Protein AF-A0A565BJ10-F1 (afdb_monomer_lite)

Organism: NCBI:txid586526

Sequence (180 aa):
MTQRKQCSVVITTVNRKMFAGDLYLNTLPATRFYQHDEPQEVESVRHQYENIQTSSLQEHELNEESSSLKTISQMLSFLDVAKPQEKEFICSARIVDIITRNGWYNISCAKCYYRIKPLDDKLICRFCDDSSFIGVVRFRLEVIVDDETDQGRFVIFDREARKLTNMLAGDLITFKGATS

Foldseek 3Di:
DDDDDDWDKDKPDWDWDDDPNDIDTHDDPPIDIDGDPDDPVVVVVVVVVVVVVVPDPPPPPPPPVQADADFPVRVVVVVPDPDDDDHDHHYDWDFDFWDPPVPFKFFAFPPPRHGFDDDDPFTADPVVRDRPTDTAIWTFIWTWIGDPPDIDTDTDTRVRVCVVPVDGRVVVVVVVPPDD

pLDDT: mean 77.55, std 17.8, range [34.53, 97.5]

Radius of gyration: 24.59 Å; chains: 1; bounding box: 43×60×70 Å

Structure (mmCIF, N/CA/C/O backbone):
data_AF-A0A565BJ10-F1
#
_entry.id   AF-A0A565BJ10-F1
#
loop_
_atom_site.group_PDB
_atom_site.id
_atom_site.type_symbol
_atom_site.label_atom_id
_atom_site.label_alt_id
_atom_site.label_comp_id
_atom_site.label_asym_id
_atom_site.label_entity_id
_atom_site.label_seq_id
_atom_site.pdbx_PDB_ins_code
_atom_site.Cartn_x
_atom_site.Cartn_y
_atom_site.Cartn_z
_atom_site.occupancy
_atom_site.B_iso_or_equiv
_atom_site.auth_seq_id
_atom_site.auth_comp_id
_atom_site.auth_asym_id
_atom_site.auth_atom_id
_atom_site.pdbx_PDB_model_num
ATOM 1 N N . MET A 1 1 ? -18.386 31.433 37.909 1.00 35.53 1 MET A N 1
ATOM 2 C CA . MET A 1 1 ? -17.030 31.468 37.321 1.00 35.53 1 MET A CA 1
ATOM 3 C C . MET A 1 1 ? -16.297 30.224 37.790 1.00 35.53 1 MET A C 1
ATOM 5 O O . MET A 1 1 ? -15.874 30.174 38.935 1.00 35.53 1 MET A O 1
ATOM 9 N N . THR A 1 2 ? -16.257 29.179 36.970 1.00 36.28 2 THR A N 1
ATOM 10 C CA . THR A 1 2 ? -15.664 27.886 37.340 1.00 36.28 2 THR A CA 1
ATOM 11 C C . THR A 1 2 ? -14.190 27.917 36.939 1.00 36.28 2 THR A C 1
ATOM 13 O O . THR A 1 2 ? -13.889 27.951 35.748 1.00 36.28 2 THR A O 1
ATOM 16 N N . GLN A 1 3 ? -13.268 27.990 37.905 1.00 37.94 3 GLN A N 1
ATOM 17 C CA . GLN A 1 3 ? -11.830 27.915 37.620 1.00 37.94 3 GLN A CA 1
ATOM 18 C C . GLN A 1 3 ? -11.501 26.539 37.023 1.00 37.94 3 GLN A C 1
ATOM 20 O O . GLN A 1 3 ? -11.831 25.509 37.612 1.00 37.94 3 GLN A O 1
ATOM 25 N N . ARG A 1 4 ? -10.851 26.518 35.852 1.00 45.78 4 ARG A N 1
ATOM 26 C CA . ARG A 1 4 ? -10.259 25.299 35.287 1.00 45.78 4 ARG A CA 1
ATOM 27 C C . ARG A 1 4 ? -9.115 24.869 36.205 1.00 45.78 4 ARG A C 1
ATOM 29 O O . ARG A 1 4 ? -8.092 25.542 36.268 1.00 45.78 4 ARG A O 1
ATOM 36 N N . LYS A 1 5 ? -9.292 23.766 36.935 1.00 52.72 5 LYS A N 1
ATOM 37 C CA . LYS A 1 5 ? -8.212 23.158 37.717 1.00 52.72 5 LYS A CA 1
ATOM 38 C C . LYS A 1 5 ? -7.264 22.467 36.737 1.00 52.72 5 LYS A C 1
ATOM 40 O O . LYS A 1 5 ? -7.639 21.475 36.119 1.00 52.72 5 LYS A O 1
ATOM 45 N N . GLN A 1 6 ? -6.075 23.027 36.550 1.00 56.72 6 GLN A N 1
ATOM 46 C CA . GLN A 1 6 ? -5.048 22.431 35.703 1.00 56.72 6 GLN A CA 1
ATOM 47 C C . GLN A 1 6 ? -4.456 21.220 36.431 1.00 56.72 6 GLN A C 1
ATOM 49 O O . GLN A 1 6 ? -4.133 21.303 37.614 1.00 56.72 6 GLN A O 1
ATOM 54 N N . CYS A 1 7 ? -4.397 20.078 35.747 1.00 61.72 7 CYS A N 1
ATOM 55 C CA . CYS A 1 7 ? -3.883 18.832 36.299 1.00 61.72 7 CYS A CA 1
ATOM 56 C C . CYS A 1 7 ? -2.643 18.416 35.509 1.00 61.72 7 CYS A C 1
ATOM 58 O O . CYS A 1 7 ? -2.721 18.207 34.299 1.00 61.72 7 CYS A O 1
ATOM 60 N N . SER A 1 8 ? -1.511 18.318 36.203 1.00 70.19 8 SER A N 1
ATOM 61 C CA . SER A 1 8 ? -0.248 17.836 35.650 1.00 70.19 8 SER A CA 1
ATOM 62 C C . SER A 1 8 ? -0.212 16.308 35.729 1.00 70.19 8 SER A C 1
ATOM 64 O O . SER A 1 8 ? -0.487 15.727 36.779 1.00 70.19 8 SER A O 1
ATOM 66 N N . VAL A 1 9 ? 0.121 15.647 34.618 1.00 79.62 9 VAL A N 1
ATOM 67 C CA . VAL A 1 9 ? 0.277 14.186 34.553 1.00 79.62 9 VAL A CA 1
ATOM 68 C C . VAL A 1 9 ? 1.685 13.872 34.074 1.00 79.62 9 VAL A C 1
ATOM 70 O O . VAL A 1 9 ? 2.087 14.298 32.992 1.00 79.62 9 VAL A O 1
ATOM 73 N N . VAL A 1 10 ? 2.431 13.105 34.866 1.00 80.56 10 VAL A N 1
ATOM 74 C CA . VAL A 1 10 ? 3.744 12.593 34.466 1.00 80.56 10 VAL A CA 1
ATOM 75 C C . VAL A 1 10 ? 3.543 11.229 33.822 1.00 80.56 10 VAL A C 1
ATOM 77 O O . VAL A 1 10 ? 2.970 10.320 34.424 1.00 80.56 10 VAL A O 1
ATOM 80 N N . ILE A 1 11 ? 4.018 11.081 32.588 1.00 87.88 11 ILE A N 1
ATOM 81 C CA . ILE A 1 11 ? 3.920 9.835 31.828 1.00 87.88 11 ILE A CA 1
ATOM 82 C C . ILE A 1 11 ? 5.331 9.300 31.619 1.00 87.88 11 ILE A C 1
ATOM 84 O O . ILE A 1 11 ? 6.173 9.974 31.025 1.00 87.88 11 ILE A O 1
ATOM 88 N N . THR A 1 12 ? 5.602 8.089 32.099 1.00 86.38 12 THR A N 1
ATOM 89 C CA . THR A 1 12 ? 6.909 7.445 31.927 1.00 86.38 12 THR A CA 1
ATOM 90 C C . THR A 1 12 ? 6.858 6.365 30.854 1.00 86.38 12 THR A C 1
ATOM 92 O O . THR A 1 12 ? 5.798 5.815 30.543 1.00 86.38 12 THR A O 1
ATOM 95 N N . THR A 1 13 ? 8.028 6.046 30.287 1.00 87.62 13 THR A N 1
ATOM 96 C CA . THR A 1 13 ? 8.200 4.885 29.395 1.00 87.62 13 THR A CA 1
ATOM 97 C C . THR A 1 13 ? 7.252 4.914 28.188 1.00 87.62 13 THR A C 1
ATOM 99 O O . THR A 1 13 ? 6.548 3.947 27.903 1.00 87.62 13 THR A O 1
ATOM 102 N N . VAL A 1 14 ? 7.223 6.043 27.472 1.00 91.75 14 VAL A N 1
ATOM 103 C CA . VAL A 1 14 ? 6.455 6.220 26.227 1.00 91.75 14 VAL A CA 1
ATOM 104 C C . VAL A 1 14 ? 7.305 5.931 24.995 1.00 91.75 14 VAL A C 1
ATOM 106 O O . VAL A 1 14 ? 8.506 6.203 24.967 1.00 91.75 14 VAL A O 1
ATOM 109 N N . ASN A 1 15 ? 6.675 5.408 23.946 1.00 88.88 15 ASN A N 1
ATOM 110 C CA . ASN A 1 15 ? 7.317 5.235 22.650 1.00 88.88 15 ASN A CA 1
ATOM 111 C C . ASN A 1 15 ? 7.023 6.435 21.742 1.00 88.88 15 ASN A C 1
ATOM 113 O O . ASN A 1 15 ? 5.868 6.659 21.372 1.00 88.88 15 ASN A O 1
ATOM 117 N N . ARG A 1 16 ? 8.061 7.173 21.336 1.00 87.94 16 ARG A N 1
ATOM 118 C CA . ARG A 1 16 ? 7.925 8.271 20.369 1.00 87.94 16 ARG A CA 1
ATOM 119 C C . ARG A 1 16 ? 7.794 7.726 18.945 1.00 87.94 16 ARG A C 1
ATOM 121 O O . ARG A 1 16 ? 8.610 6.913 18.511 1.00 87.94 16 ARG A O 1
ATOM 128 N N . LYS A 1 17 ? 6.797 8.190 18.197 1.00 82.31 17 LYS A N 1
ATOM 129 C CA . LYS A 1 17 ? 6.545 7.783 16.812 1.00 82.31 17 LYS A CA 1
ATOM 130 C C . LYS A 1 17 ? 6.210 9.002 15.966 1.00 82.31 17 LYS A C 1
ATOM 132 O O . LYS A 1 17 ? 5.322 9.759 16.321 1.00 82.31 17 LYS A O 1
ATOM 137 N N . MET A 1 18 ? 6.882 9.149 14.830 1.00 83.50 18 MET A N 1
ATOM 138 C CA . MET A 1 18 ? 6.477 10.121 13.814 1.00 83.50 18 MET A CA 1
ATOM 139 C C . MET A 1 18 ? 5.417 9.493 12.909 1.00 83.50 18 MET A C 1
ATOM 141 O O . MET A 1 18 ? 5.614 8.376 12.418 1.00 83.50 18 MET A O 1
ATOM 145 N N . PHE A 1 19 ? 4.312 10.193 12.682 1.00 59.78 19 PHE A N 1
ATOM 146 C CA . PHE A 1 19 ? 3.265 9.788 11.746 1.00 59.78 19 PHE A CA 1
ATOM 147 C C . PHE A 1 19 ? 2.728 11.029 11.031 1.00 59.78 19 PHE A C 1
ATOM 149 O O . PHE A 1 19 ? 2.452 12.022 11.685 1.00 59.78 19 PHE A O 1
ATOM 156 N N . ALA A 1 20 ? 2.657 10.997 9.698 1.00 73.12 20 ALA A N 1
ATOM 157 C CA . ALA A 1 20 ? 2.228 12.138 8.874 1.00 73.12 20 ALA A CA 1
ATOM 158 C C . ALA A 1 20 ? 2.968 13.473 9.154 1.00 73.12 20 ALA A C 1
ATOM 160 O O . ALA A 1 20 ? 2.436 14.549 8.927 1.00 73.12 20 ALA A O 1
ATOM 161 N N . GLY A 1 21 ? 4.215 13.413 9.643 1.00 75.12 21 GLY A N 1
ATOM 162 C CA . GLY A 1 21 ? 5.000 14.601 10.014 1.00 75.12 21 GLY A CA 1
ATOM 163 C C . GLY A 1 21 ? 4.820 15.059 11.464 1.00 75.12 21 GLY A C 1
ATOM 164 O O . GLY A 1 21 ? 5.659 15.809 11.957 1.00 75.12 21 GLY A O 1
ATOM 165 N N . ASP A 1 22 ? 3.835 14.514 12.174 1.00 72.56 22 ASP A N 1
ATOM 166 C CA . ASP A 1 22 ? 3.547 14.853 13.564 1.00 72.56 22 ASP A CA 1
ATOM 167 C C . ASP A 1 22 ? 4.160 13.845 14.547 1.00 72.56 22 ASP A C 1
ATOM 169 O O . ASP A 1 22 ? 4.338 12.654 14.250 1.00 72.56 22 ASP A O 1
ATOM 173 N N . LEU A 1 23 ? 4.498 14.334 15.743 1.00 74.62 23 LEU A N 1
ATOM 174 C CA . LEU A 1 23 ? 5.029 13.530 16.840 1.00 74.62 23 LEU A CA 1
ATOM 175 C C . LEU A 1 23 ? 3.886 12.945 17.676 1.00 74.62 23 LEU A C 1
ATOM 177 O O . LEU A 1 23 ? 3.138 13.669 18.322 1.00 74.62 23 LEU A O 1
ATOM 181 N N . TYR A 1 24 ? 3.835 11.619 17.748 1.00 81.88 24 TYR A N 1
ATOM 182 C CA . TYR A 1 24 ? 2.907 10.864 18.582 1.00 81.88 24 TYR A CA 1
ATOM 183 C C . TYR A 1 24 ? 3.648 10.114 19.687 1.00 81.88 24 TYR A C 1
ATOM 185 O O . TYR A 1 24 ? 4.752 9.594 19.490 1.00 81.88 24 TYR A O 1
ATOM 193 N N . LEU A 1 25 ? 3.006 9.998 20.848 1.00 88.56 25 LEU A N 1
ATOM 194 C CA . LEU A 1 25 ? 3.464 9.175 21.964 1.00 88.56 25 LEU A CA 1
ATOM 195 C C . LEU A 1 25 ? 2.530 7.970 22.101 1.00 88.56 25 LEU A C 1
ATOM 197 O O . LEU A 1 25 ? 1.328 8.135 22.271 1.00 88.56 25 LEU A O 1
ATOM 201 N N . ASN A 1 26 ? 3.078 6.758 22.027 1.00 83.69 26 ASN A N 1
ATOM 202 C CA . ASN A 1 26 ? 2.324 5.522 22.233 1.00 83.69 26 ASN A CA 1
ATOM 203 C C . ASN A 1 26 ? 2.657 4.906 23.590 1.00 83.69 26 ASN A C 1
ATOM 205 O O . ASN A 1 26 ? 3.803 4.972 24.051 1.00 83.69 26 ASN A O 1
ATOM 209 N N . THR A 1 27 ? 1.666 4.254 24.193 1.00 86.44 27 THR A N 1
ATOM 210 C CA . THR A 1 27 ? 1.856 3.473 25.412 1.00 86.44 27 THR A CA 1
ATOM 211 C C . THR A 1 27 ? 2.546 2.140 25.108 1.00 86.44 27 THR A C 1
ATOM 213 O O . THR A 1 27 ? 2.436 1.559 24.029 1.00 86.44 27 THR A O 1
ATOM 216 N N . LEU A 1 28 ? 3.297 1.664 26.088 1.00 85.38 28 LEU A N 1
ATOM 217 C CA . LEU A 1 28 ? 3.944 0.365 26.168 1.00 85.38 28 LEU A CA 1
ATOM 218 C C . LEU A 1 28 ? 3.396 -0.355 27.413 1.00 85.38 28 LEU A C 1
ATOM 220 O O . LEU A 1 28 ? 2.891 0.306 28.323 1.00 85.38 28 LEU A O 1
ATOM 224 N N . PRO A 1 29 ? 3.556 -1.684 27.548 1.00 91.00 29 PRO A N 1
ATOM 225 C CA . PRO A 1 29 ? 3.180 -2.389 28.783 1.00 91.00 29 PRO A CA 1
ATOM 226 C C . PRO A 1 29 ? 3.844 -1.819 30.055 1.00 91.00 29 PRO A C 1
ATOM 228 O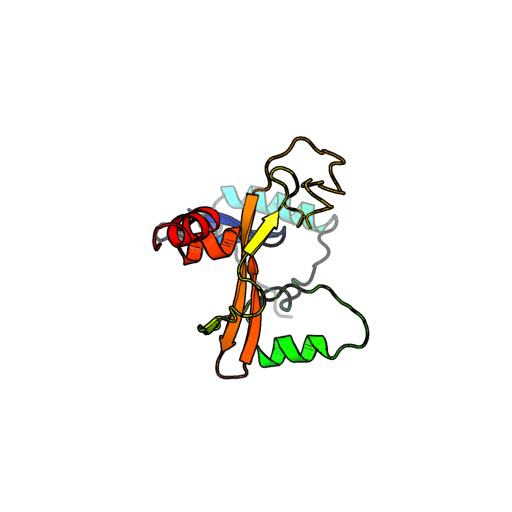 O . PRO A 1 29 ? 3.292 -1.891 31.156 1.00 91.00 29 PRO A O 1
ATOM 231 N N . ALA A 1 30 ? 5.028 -1.218 29.895 1.00 87.25 30 ALA A N 1
ATOM 232 C CA . ALA A 1 30 ? 5.779 -0.545 30.952 1.00 87.25 30 ALA A CA 1
ATOM 233 C C . ALA A 1 30 ? 5.409 0.939 31.143 1.00 87.25 30 ALA A C 1
ATOM 235 O O . ALA A 1 30 ? 5.985 1.590 32.013 1.00 87.25 30 ALA A O 1
ATOM 236 N N . THR A 1 31 ? 4.486 1.499 30.352 1.00 88.94 31 THR A N 1
ATOM 237 C CA . THR A 1 31 ? 4.016 2.876 30.545 1.00 88.94 31 THR A CA 1
ATOM 238 C C . THR A 1 31 ? 3.260 2.984 31.861 1.00 88.94 31 THR A C 1
ATOM 240 O O . THR A 1 31 ? 2.469 2.106 32.232 1.00 88.94 31 THR A O 1
ATOM 243 N N . ARG A 1 32 ? 3.524 4.068 32.587 1.00 83.62 32 ARG A N 1
ATOM 244 C CA . ARG A 1 32 ? 2.858 4.402 33.845 1.00 83.62 32 ARG A CA 1
ATOM 245 C C . ARG A 1 32 ? 2.443 5.869 33.813 1.00 83.62 32 ARG A C 1
ATOM 247 O O . ARG A 1 32 ? 3.176 6.713 33.302 1.00 83.62 32 ARG A O 1
ATOM 254 N N . PHE A 1 33 ? 1.257 6.133 34.349 1.00 87.88 33 PHE A N 1
ATOM 255 C CA . PHE A 1 33 ? 0.696 7.468 34.506 1.00 87.88 33 PHE A CA 1
ATOM 256 C C . PHE A 1 33 ? 0.721 7.807 35.988 1.00 87.88 33 PHE A C 1
ATOM 258 O O . PHE A 1 33 ? 0.173 7.061 36.801 1.00 87.88 33 PHE A O 1
ATOM 265 N N . TYR A 1 34 ? 1.358 8.918 36.327 1.00 79.12 34 TYR A N 1
ATOM 266 C CA . TYR A 1 34 ? 1.426 9.421 37.686 1.00 79.12 34 TYR A CA 1
ATOM 267 C C . TYR A 1 34 ? 0.701 10.757 37.736 1.00 79.12 34 TYR A C 1
ATOM 269 O O . TYR A 1 34 ? 1.113 11.733 37.107 1.00 79.12 34 TYR A O 1
ATOM 277 N N . GLN A 1 35 ? -0.398 10.778 38.479 1.00 73.75 35 GLN A N 1
ATOM 278 C CA . GLN A 1 35 ? -1.107 11.992 38.842 1.00 73.75 35 GLN A CA 1
ATOM 279 C C . GLN A 1 35 ? -0.762 12.266 40.307 1.00 73.75 35 GLN A C 1
ATOM 281 O O . GLN A 1 35 ? -1.300 11.623 41.205 1.00 73.75 35 GLN A O 1
ATOM 286 N N . HIS A 1 36 ? 0.206 13.149 40.531 1.00 62.09 36 HIS A N 1
ATOM 287 C CA . HIS A 1 36 ? 0.637 13.568 41.864 1.00 62.09 36 HIS A CA 1
ATOM 288 C C . HIS A 1 36 ? 0.268 15.036 42.096 1.00 62.09 36 HIS A C 1
ATOM 290 O O . HIS A 1 36 ? 0.164 15.803 41.138 1.00 62.09 36 HIS A O 1
ATOM 296 N N . ASP A 1 37 ? 0.124 15.422 43.366 1.00 57.78 37 ASP A N 1
ATOM 297 C CA . ASP A 1 37 ? 0.386 16.805 43.769 1.00 57.78 37 ASP A CA 1
ATOM 298 C C . ASP A 1 37 ? 1.870 17.087 43.465 1.00 57.78 37 ASP A C 1
ATOM 300 O O . ASP A 1 37 ? 2.731 16.255 43.751 1.00 57.78 37 ASP A O 1
ATOM 304 N N . GLU A 1 38 ? 2.130 18.184 42.758 1.00 56.69 38 GLU A N 1
ATOM 305 C CA . GLU A 1 38 ? 3.324 18.416 41.933 1.00 56.69 38 GLU A CA 1
ATOM 306 C C . GLU A 1 38 ? 4.665 18.027 42.597 1.00 56.69 38 GLU A C 1
ATOM 308 O O . GLU A 1 38 ? 5.026 18.576 43.638 1.00 56.69 38 GLU A O 1
ATOM 313 N N . PRO A 1 39 ? 5.452 17.113 41.989 1.00 57.94 39 PRO A N 1
ATOM 314 C CA . PRO A 1 39 ? 6.862 16.950 42.333 1.00 57.94 39 PRO A CA 1
ATOM 315 C C . PRO A 1 39 ? 7.631 18.244 42.026 1.00 57.94 39 PRO A C 1
ATOM 317 O O . PRO A 1 39 ? 7.373 18.883 41.003 1.00 57.94 39 PRO A O 1
ATOM 320 N N . GLN A 1 40 ? 8.608 18.604 42.864 1.00 58.12 40 GLN A N 1
ATOM 321 C CA . GLN A 1 40 ? 9.402 19.840 42.748 1.00 58.12 40 GLN A CA 1
ATOM 322 C C . GLN A 1 40 ? 10.091 19.988 41.371 1.00 58.12 40 GLN A C 1
ATOM 324 O O . GLN A 1 40 ? 10.371 21.094 40.910 1.00 58.12 40 GLN A O 1
ATOM 329 N N . GLU A 1 41 ? 10.331 18.876 40.673 1.00 59.69 41 GLU A N 1
ATOM 330 C CA . GLU A 1 41 ? 10.896 18.832 39.325 1.00 59.69 41 GLU A CA 1
ATOM 331 C C . GLU A 1 41 ? 9.940 19.388 38.250 1.00 59.69 41 GLU A C 1
ATOM 333 O O . GLU A 1 41 ? 10.395 19.951 37.251 1.00 59.69 41 GLU A O 1
ATOM 338 N N . VAL A 1 42 ? 8.622 19.283 38.463 1.00 61.50 42 VAL A N 1
ATOM 339 C CA . VAL A 1 42 ? 7.571 19.766 37.546 1.00 61.50 42 VAL A CA 1
ATOM 340 C C . VAL A 1 42 ? 7.342 21.276 37.691 1.00 61.50 42 VAL A C 1
ATOM 342 O O . VAL A 1 42 ? 6.964 21.926 36.718 1.00 61.50 42 VAL A O 1
ATOM 345 N N . GLU A 1 43 ? 7.673 21.863 38.846 1.00 63.56 43 GLU A N 1
ATOM 346 C CA . GLU A 1 43 ? 7.593 23.311 39.114 1.00 63.56 43 GLU A CA 1
ATOM 347 C C . GLU A 1 43 ? 8.440 24.123 38.115 1.00 63.56 43 GLU A C 1
ATOM 349 O O . GLU A 1 43 ? 8.008 25.131 37.552 1.00 63.56 43 GLU A O 1
ATOM 354 N N . SER A 1 44 ? 9.655 23.637 37.835 1.00 64.31 44 SER A N 1
ATOM 355 C CA . SER A 1 44 ? 10.586 24.281 36.900 1.00 64.31 44 SER A CA 1
ATOM 356 C C . SER A 1 44 ? 10.089 24.242 35.449 1.00 64.31 44 SER A C 1
ATOM 358 O O . SER A 1 44 ? 10.242 25.215 34.709 1.00 64.31 44 SER A O 1
ATOM 360 N N . VAL A 1 45 ? 9.433 23.144 35.058 1.00 65.31 45 VAL A N 1
ATOM 361 C CA . VAL A 1 45 ? 8.816 22.970 33.735 1.00 65.31 45 VAL A CA 1
ATOM 362 C C . VAL A 1 45 ? 7.561 23.831 33.616 1.00 65.31 45 VAL A C 1
ATOM 364 O O . VAL A 1 45 ? 7.319 24.420 32.566 1.00 65.31 45 VAL A O 1
ATOM 367 N N . ARG A 1 46 ? 6.790 23.972 34.698 1.00 64.19 46 ARG A N 1
ATOM 368 C CA . ARG A 1 46 ? 5.600 24.823 34.746 1.00 64.19 46 ARG A CA 1
ATOM 369 C C . ARG A 1 46 ? 5.943 26.297 34.576 1.00 64.19 46 ARG A C 1
ATOM 371 O O . ARG A 1 46 ? 5.350 26.947 33.723 1.00 64.19 46 ARG A O 1
ATOM 378 N N . HIS A 1 47 ? 6.952 26.798 35.289 1.00 64.06 47 HIS A N 1
ATOM 379 C CA . HIS A 1 47 ? 7.435 28.167 35.095 1.00 64.06 47 HIS A CA 1
ATOM 380 C C . HIS A 1 47 ? 7.954 28.410 33.671 1.00 64.06 47 HIS A C 1
ATOM 382 O O . HIS A 1 47 ? 7.770 29.494 33.122 1.00 64.06 47 HIS A O 1
ATOM 388 N N . GLN A 1 48 ? 8.572 27.411 33.033 1.00 63.84 48 GLN A N 1
ATOM 389 C CA . GLN A 1 48 ? 8.928 27.506 31.615 1.00 63.84 48 GLN A CA 1
ATOM 390 C C . GLN A 1 48 ? 7.682 27.543 30.717 1.00 63.84 48 GLN A C 1
ATOM 392 O O . GLN A 1 48 ? 7.629 28.360 29.803 1.00 63.84 48 GLN A O 1
ATOM 397 N N . TYR A 1 49 ? 6.663 26.728 30.994 1.00 59.50 49 TYR A N 1
ATOM 398 C CA . TYR A 1 49 ? 5.422 26.668 30.214 1.00 59.50 49 TYR A CA 1
ATOM 399 C C . TYR A 1 49 ? 4.566 27.940 30.342 1.00 59.50 49 TYR A C 1
ATOM 401 O O . TYR A 1 49 ? 4.049 28.437 29.343 1.00 59.50 49 TYR A O 1
ATOM 409 N N . GLU A 1 50 ? 4.463 28.513 31.544 1.00 61.56 50 GLU A N 1
ATOM 410 C CA . GLU A 1 50 ? 3.777 29.790 31.801 1.00 61.56 50 GLU A CA 1
ATOM 411 C C . GLU A 1 50 ? 4.473 30.958 31.082 1.00 61.56 50 GLU A C 1
ATOM 413 O O . GLU A 1 50 ? 3.805 31.830 30.527 1.00 61.56 50 GLU A O 1
ATOM 418 N N . ASN A 1 51 ? 5.808 30.931 30.986 1.00 57.69 51 ASN A N 1
ATOM 419 C CA . ASN A 1 51 ? 6.561 31.901 30.187 1.00 57.69 51 ASN A CA 1
ATOM 420 C C . ASN A 1 51 ? 6.373 31.680 28.672 1.00 57.69 51 ASN A C 1
ATOM 422 O O . ASN A 1 51 ? 6.228 32.654 27.933 1.00 57.69 51 ASN A O 1
ATOM 426 N N . ILE A 1 52 ? 6.299 30.426 28.201 1.00 55.53 52 ILE A N 1
ATOM 427 C CA . ILE A 1 52 ? 6.045 30.087 26.786 1.00 55.53 52 ILE A CA 1
ATOM 428 C C . ILE A 1 52 ? 4.648 30.547 26.334 1.00 55.53 52 ILE A C 1
ATOM 430 O O . ILE A 1 52 ? 4.503 31.012 25.204 1.00 55.53 52 ILE A O 1
ATOM 434 N N . GLN A 1 53 ? 3.625 30.503 27.199 1.00 51.25 53 GLN A N 1
ATOM 435 C CA . GLN A 1 53 ? 2.272 30.962 26.844 1.00 51.25 53 GLN A CA 1
ATOM 436 C C . GLN A 1 53 ? 2.186 32.454 26.478 1.00 51.25 53 GLN A C 1
ATOM 438 O O . GLN A 1 53 ? 1.268 32.843 25.757 1.00 51.25 53 GLN A O 1
ATOM 443 N N . THR A 1 54 ? 3.141 33.291 26.901 1.00 47.44 54 THR A N 1
ATOM 444 C CA . THR A 1 54 ? 3.166 34.711 26.493 1.00 47.44 54 THR A CA 1
ATOM 445 C C . THR A 1 54 ? 3.716 34.940 25.081 1.00 47.44 54 THR A C 1
ATOM 447 O O . THR A 1 54 ? 3.487 36.000 24.500 1.00 47.44 54 THR A O 1
ATOM 450 N N . SER A 1 55 ? 4.363 33.942 24.477 1.00 41.56 55 SER A N 1
ATOM 451 C CA . SER A 1 55 ? 4.921 34.014 23.125 1.00 41.56 55 SER A CA 1
ATOM 452 C C . SER A 1 55 ? 4.438 32.837 22.278 1.00 41.56 55 SER A C 1
ATOM 454 O O . SER A 1 55 ? 5.086 31.798 22.198 1.00 41.56 55 SER A O 1
ATOM 456 N N . SER A 1 56 ? 3.281 33.027 21.643 1.00 44.28 56 SER A N 1
ATOM 457 C CA . SER A 1 56 ? 2.769 32.224 20.526 1.00 44.28 56 SER A CA 1
ATOM 458 C C . SER A 1 56 ? 2.800 30.702 20.713 1.00 44.28 56 SER A C 1
ATOM 460 O O . SER A 1 56 ? 3.490 29.979 19.995 1.00 44.28 56 SER A O 1
ATOM 462 N N . LEU A 1 57 ? 1.935 30.193 21.578 1.00 40.94 57 LEU A N 1
ATOM 463 C CA . LEU A 1 57 ? 1.178 29.011 21.193 1.00 40.94 57 LEU A CA 1
ATOM 464 C C . LEU A 1 57 ? -0.179 29.543 20.759 1.00 40.94 57 LEU A C 1
ATOM 466 O O . LEU A 1 57 ? -1.056 29.780 21.584 1.00 40.94 57 LEU A O 1
ATOM 470 N N . GLN A 1 58 ? -0.331 29.803 19.456 1.00 43.53 58 GLN A N 1
ATOM 471 C CA . GLN A 1 58 ? -1.667 29.694 18.888 1.00 43.53 58 GLN A CA 1
ATOM 472 C C . GLN A 1 58 ? -2.152 28.321 19.341 1.00 43.53 58 GLN A C 1
ATOM 474 O O . GLN A 1 58 ? -1.460 27.326 19.107 1.00 43.53 58 GLN A O 1
ATOM 479 N N . GLU A 1 59 ? -3.276 28.275 20.053 1.00 40.78 59 GLU A N 1
ATOM 480 C CA . GLU A 1 59 ? -4.106 27.085 20.062 1.00 40.78 59 GLU A CA 1
ATOM 481 C C . GLU A 1 59 ? -4.367 26.792 18.581 1.00 40.78 59 GLU A C 1
ATOM 483 O O . GLU A 1 59 ? -5.304 27.296 17.973 1.00 40.78 59 GLU A O 1
ATOM 488 N N . HIS A 1 60 ? -3.473 26.030 17.951 1.00 39.28 60 HIS A N 1
ATOM 489 C CA . HIS A 1 60 ? -3.915 25.128 16.926 1.00 39.28 60 HIS A CA 1
ATOM 490 C C . HIS A 1 60 ? -4.883 24.252 17.697 1.00 39.28 60 HIS A C 1
ATOM 492 O O . HIS A 1 60 ? -4.464 23.375 18.456 1.00 39.28 60 HIS A O 1
ATOM 498 N N . GLU A 1 61 ? -6.175 24.567 17.570 1.00 37.91 61 GLU A N 1
ATOM 499 C CA . GLU A 1 61 ? -7.195 23.540 17.596 1.00 37.91 61 GLU A CA 1
ATOM 500 C C . GLU A 1 61 ? -6.554 22.376 16.853 1.00 37.91 61 GLU A C 1
ATOM 502 O O . GLU A 1 61 ? -6.252 22.466 15.657 1.00 37.91 61 GLU A O 1
ATOM 507 N N . LEU A 1 62 ? -6.182 21.339 17.607 1.00 39.59 62 LEU A N 1
ATOM 508 C CA . LEU A 1 62 ? -5.930 20.047 17.017 1.00 39.59 62 LEU A CA 1
ATOM 509 C C . LEU A 1 62 ? -7.194 19.830 16.209 1.00 39.59 62 LEU A C 1
ATOM 511 O O . LEU A 1 62 ? -8.262 19.684 16.797 1.00 39.59 62 LEU A O 1
ATOM 515 N N . ASN A 1 63 ? -7.097 19.960 14.887 1.00 40.19 63 ASN A N 1
ATOM 516 C CA . ASN A 1 63 ? -8.189 19.613 14.007 1.00 40.19 63 ASN A CA 1
ATOM 517 C C . ASN A 1 63 ? -8.467 18.152 14.355 1.00 40.19 63 ASN A C 1
ATOM 519 O O . ASN A 1 63 ? -7.759 17.261 13.890 1.00 40.19 63 ASN A O 1
ATOM 523 N N . GLU A 1 64 ? -9.460 17.893 15.209 1.00 44.16 64 GLU A N 1
ATOM 524 C CA . GLU A 1 64 ? -9.876 16.542 15.601 1.00 44.16 64 GLU A CA 1
ATOM 525 C C . GLU A 1 64 ? -10.276 15.726 14.354 1.00 44.16 64 GLU A C 1
ATOM 527 O O . GLU A 1 64 ? -10.367 14.497 14.362 1.00 44.16 64 GLU A O 1
ATOM 532 N N . GLU A 1 65 ? -10.442 16.405 13.219 1.00 51.94 65 GLU A N 1
ATOM 533 C CA . GLU A 1 65 ? -10.643 15.814 11.911 1.00 51.94 65 GLU A CA 1
ATOM 534 C C . GLU A 1 65 ? -9.425 15.099 11.307 1.00 51.94 65 GLU A C 1
ATOM 536 O O . GLU A 1 65 ? -9.646 14.223 10.471 1.00 51.94 65 GLU A O 1
ATOM 541 N N . SER A 1 66 ? -8.175 15.410 11.683 1.00 50.78 66 SER A N 1
ATOM 542 C CA . SER A 1 66 ? -6.988 14.847 11.004 1.00 50.78 66 SER A CA 1
ATOM 543 C C . SER A 1 66 ? -6.640 13.413 11.421 1.00 50.78 66 SER A C 1
ATOM 545 O O . SER A 1 66 ? -5.890 12.740 10.718 1.00 50.78 66 SER A O 1
ATOM 547 N N . SER A 1 67 ? -7.210 12.907 12.522 1.00 57.94 67 SER A N 1
ATOM 548 C CA . SER A 1 67 ? -6.918 11.556 13.035 1.00 57.94 67 SER A CA 1
ATOM 549 C C . SER A 1 67 ? -8.148 10.709 13.368 1.00 57.94 67 SER A C 1
ATOM 551 O O . SER A 1 67 ? -8.005 9.562 13.798 1.00 57.94 67 SER A O 1
ATOM 553 N N . SER A 1 68 ? -9.362 11.229 13.158 1.00 76.69 68 SER A N 1
ATOM 554 C CA . SER A 1 68 ? -10.572 10.437 13.397 1.00 76.69 68 SER A CA 1
ATOM 555 C C . SER A 1 68 ? -10.687 9.306 12.374 1.00 76.69 68 SER A C 1
ATOM 557 O O . SER A 1 68 ? -10.562 9.525 11.167 1.00 76.69 68 SER A O 1
ATOM 559 N N . LEU A 1 69 ? -10.938 8.091 12.873 1.00 86.81 69 LEU A N 1
ATOM 560 C CA . LEU A 1 69 ? -11.214 6.921 12.046 1.00 86.81 69 LEU A CA 1
ATOM 561 C C . LEU A 1 69 ? -12.386 7.247 11.110 1.00 86.81 69 LEU A C 1
ATOM 563 O O . LEU A 1 69 ? -13.470 7.608 11.574 1.00 86.81 69 LEU A O 1
ATOM 567 N N . LYS A 1 70 ? -12.160 7.152 9.802 1.00 92.50 70 LYS A N 1
ATOM 568 C CA . LYS A 1 70 ? -13.184 7.342 8.778 1.00 92.50 70 LYS A CA 1
ATOM 569 C C . LYS A 1 70 ? -13.614 6.000 8.212 1.00 92.50 70 LYS A C 1
ATOM 571 O O . LYS A 1 70 ? -12.808 5.080 8.084 1.00 92.50 70 LYS A O 1
ATOM 576 N N . THR A 1 71 ? -14.888 5.936 7.856 1.00 95.12 71 THR A N 1
ATOM 577 C CA . THR A 1 71 ? -15.456 4.825 7.089 1.00 95.12 71 THR A CA 1
ATOM 578 C C . THR A 1 71 ? -15.171 5.002 5.597 1.00 95.12 71 THR A C 1
ATOM 580 O O . THR A 1 71 ? -14.904 6.120 5.141 1.00 95.12 71 THR A O 1
ATOM 583 N N . ILE A 1 72 ? -15.246 3.926 4.815 1.00 94.75 72 ILE A N 1
ATOM 584 C CA . ILE A 1 72 ? -15.078 3.962 3.360 1.00 94.75 72 ILE A CA 1
ATOM 585 C C . ILE A 1 72 ? -16.129 4.884 2.744 1.00 94.75 72 ILE A C 1
ATOM 587 O O . ILE A 1 72 ? -15.765 5.748 1.951 1.00 94.75 72 ILE A O 1
ATOM 591 N N . SER A 1 73 ? -17.395 4.785 3.159 1.00 93.56 73 SER A N 1
ATOM 592 C CA . SER A 1 73 ? -18.460 5.662 2.656 1.00 93.56 73 SER A CA 1
ATOM 593 C C . SER A 1 73 ? -18.142 7.152 2.880 1.00 93.56 73 SER A C 1
ATOM 595 O O . SER A 1 73 ? -18.236 7.970 1.960 1.00 93.56 73 SER A O 1
ATOM 597 N N . GLN A 1 74 ? -17.654 7.517 4.075 1.00 91.69 74 GLN A N 1
ATOM 598 C CA . GLN A 1 74 ? -17.208 8.886 4.359 1.00 91.69 74 GLN A CA 1
ATOM 599 C C . GLN A 1 74 ? -16.036 9.297 3.468 1.00 91.69 74 GLN A C 1
ATOM 601 O O . GLN A 1 74 ? -16.057 10.396 2.923 1.00 91.69 74 GLN A O 1
ATOM 606 N N . MET A 1 75 ? -15.031 8.432 3.294 1.00 91.00 75 MET A N 1
ATOM 607 C CA . MET A 1 75 ? -13.889 8.698 2.413 1.00 91.00 75 MET A CA 1
ATOM 608 C C . MET A 1 75 ? -14.324 8.931 0.962 1.00 91.00 75 MET A C 1
ATOM 610 O O . MET A 1 75 ? -13.855 9.877 0.334 1.00 91.00 75 MET A O 1
ATOM 614 N N . LEU A 1 76 ? -15.242 8.111 0.444 1.00 89.00 76 LEU A N 1
ATOM 615 C CA . LEU A 1 76 ? -15.760 8.231 -0.918 1.00 89.00 76 LEU A CA 1
ATOM 616 C C . LEU A 1 76 ? -16.533 9.537 -1.125 1.00 89.00 76 LEU A C 1
ATOM 618 O O . LEU A 1 76 ? -16.364 10.169 -2.163 1.00 89.00 76 LEU A O 1
ATOM 622 N N . SER A 1 77 ? -17.268 10.019 -0.119 1.00 87.19 77 SER A N 1
ATOM 623 C CA . SER A 1 77 ? -17.948 11.321 -0.202 1.00 87.19 77 SER A CA 1
ATOM 624 C C . SER A 1 77 ? -16.989 12.513 -0.382 1.00 87.19 77 SER A C 1
ATOM 626 O O . SER A 1 77 ? -17.371 13.533 -0.952 1.00 87.19 77 SER A O 1
ATOM 628 N N . PHE A 1 78 ? -15.717 12.387 0.031 1.00 83.50 78 PHE A N 1
ATOM 629 C CA . PHE A 1 78 ? -14.691 13.405 -0.240 1.00 83.50 78 PHE A CA 1
ATOM 630 C C . PHE A 1 78 ? -14.185 13.384 -1.689 1.00 83.50 78 PHE A C 1
ATOM 632 O O . PHE A 1 78 ? -13.511 14.326 -2.104 1.00 83.50 78 PHE A O 1
ATOM 639 N N . LEU A 1 79 ? -14.472 12.336 -2.465 1.00 79.06 79 LEU A N 1
ATOM 640 C CA . LEU A 1 79 ? -14.088 12.269 -3.877 1.00 79.06 79 LEU A CA 1
ATOM 641 C C . LEU A 1 79 ? -15.070 13.024 -4.784 1.00 79.06 79 LEU A C 1
ATOM 643 O O . LEU A 1 79 ? -14.689 13.413 -5.885 1.00 79.06 79 LEU A O 1
ATOM 647 N N . ASP A 1 80 ? -16.283 13.307 -4.303 1.00 73.38 80 ASP A N 1
ATOM 648 C CA . ASP A 1 80 ? -17.324 14.044 -5.035 1.00 73.38 80 ASP A CA 1
ATOM 649 C C . ASP A 1 80 ? -17.104 15.573 -5.044 1.00 73.38 80 ASP A C 1
ATOM 651 O O . ASP A 1 80 ? -17.957 16.351 -5.481 1.00 73.38 80 ASP A O 1
ATOM 655 N N . VAL A 1 81 ? -15.946 16.042 -4.571 1.00 73.19 81 VAL A N 1
ATOM 656 C CA . VAL A 1 81 ? -15.620 17.468 -4.481 1.00 73.19 81 VAL A CA 1
ATOM 657 C C . VAL A 1 81 ? -15.049 17.967 -5.815 1.00 73.19 81 VAL A C 1
ATOM 659 O O . VAL A 1 81 ? -14.103 17.410 -6.363 1.00 73.19 81 VAL A O 1
ATOM 662 N N . ALA A 1 82 ? -15.572 19.086 -6.328 1.00 60.00 82 ALA A N 1
ATOM 663 C CA . ALA A 1 82 ? -15.228 19.634 -7.650 1.00 60.00 82 ALA A CA 1
ATOM 664 C C . ALA A 1 82 ? -13.756 20.066 -7.838 1.00 60.00 82 ALA A C 1
ATOM 666 O O . ALA A 1 82 ? -13.339 20.372 -8.957 1.00 60.00 82 ALA A O 1
ATOM 667 N N . LYS A 1 83 ? -12.966 20.142 -6.760 1.00 78.75 83 LYS A N 1
ATOM 668 C CA . LYS A 1 83 ? -11.545 20.503 -6.808 1.00 78.75 83 LYS A CA 1
ATOM 669 C C . LYS A 1 83 ? -10.703 19.314 -6.349 1.00 78.75 83 LYS A C 1
ATOM 671 O O . LYS A 1 83 ? -10.951 18.831 -5.247 1.00 78.75 83 LYS A O 1
ATOM 676 N N . PRO A 1 84 ? -9.682 18.899 -7.124 1.00 76.50 84 PRO A N 1
ATOM 677 C CA . PRO A 1 84 ? -8.718 17.908 -6.668 1.00 76.50 84 PRO A CA 1
ATOM 678 C C . PRO A 1 84 ? -8.070 18.371 -5.362 1.00 76.50 84 PRO A C 1
ATOM 680 O O . PRO A 1 84 ? -7.478 19.450 -5.306 1.00 76.50 84 PRO A O 1
ATOM 683 N N . GLN A 1 85 ? -8.209 17.564 -4.318 1.00 79.56 85 GLN A N 1
ATOM 684 C CA . GLN A 1 85 ? -7.571 17.767 -3.025 1.00 79.56 85 GLN A CA 1
ATOM 685 C C . GLN A 1 85 ? -6.799 16.505 -2.661 1.00 79.56 85 GLN A C 1
ATOM 687 O O . GLN A 1 85 ? -7.231 15.392 -2.960 1.00 79.56 85 GLN A O 1
ATOM 692 N N . GLU A 1 86 ? -5.652 16.689 -2.020 1.00 82.06 86 GLU A N 1
ATOM 693 C CA . GLU A 1 86 ? -4.912 15.605 -1.388 1.00 82.06 86 GLU A CA 1
ATOM 694 C C . GLU A 1 86 ? -5.264 15.608 0.098 1.00 82.06 86 GLU A C 1
ATOM 696 O O . GLU A 1 86 ? -5.182 16.644 0.761 1.00 82.06 86 GLU A O 1
ATOM 701 N N . LYS A 1 87 ? -5.726 14.464 0.606 1.00 83.75 87 LYS A N 1
ATOM 702 C CA . LYS A 1 87 ? -6.113 14.303 2.006 1.00 83.75 87 LYS A CA 1
ATOM 703 C C . LYS A 1 87 ? -5.725 12.912 2.486 1.00 83.75 87 LYS A C 1
ATOM 705 O O . LYS A 1 87 ? -5.934 11.926 1.781 1.00 83.75 87 LYS A O 1
ATOM 710 N N . GLU A 1 88 ? -5.168 12.852 3.688 1.00 87.31 88 GLU A N 1
ATOM 711 C CA . GLU A 1 88 ? -4.848 11.603 4.369 1.00 87.31 88 GLU A CA 1
ATOM 712 C C . GLU A 1 88 ? -6.000 11.201 5.295 1.00 87.31 88 GLU A C 1
ATOM 714 O O . GLU A 1 88 ? -6.618 12.042 5.949 1.00 87.31 88 GLU A O 1
ATOM 719 N N . PHE A 1 89 ? -6.295 9.902 5.340 1.00 89.00 89 PHE A N 1
ATOM 720 C CA . PHE A 1 89 ? -7.350 9.328 6.169 1.00 89.00 89 PHE A CA 1
ATOM 721 C C . PHE A 1 89 ? -6.831 8.096 6.904 1.00 89.00 89 PHE A C 1
ATOM 723 O O . PHE A 1 89 ? -5.999 7.350 6.384 1.00 89.00 89 PHE A O 1
ATOM 730 N N . ILE A 1 90 ? -7.381 7.846 8.090 1.00 90.69 90 ILE A N 1
ATOM 731 C CA . ILE A 1 90 ? -7.193 6.595 8.825 1.00 90.69 90 ILE A CA 1
ATOM 732 C C . ILE A 1 90 ? -8.509 5.825 8.745 1.00 90.69 90 ILE A C 1
ATOM 734 O O . ILE A 1 90 ? -9.548 6.352 9.129 1.00 90.69 90 ILE A O 1
ATOM 738 N N . CYS A 1 91 ? -8.476 4.584 8.268 1.00 92.69 91 CYS A N 1
ATOM 739 C CA . CYS A 1 91 ? -9.634 3.690 8.249 1.00 92.69 91 CYS A CA 1
ATOM 740 C C . CYS A 1 91 ? -9.235 2.281 8.700 1.00 92.69 91 CYS A C 1
ATOM 742 O O . CYS A 1 91 ? -8.055 1.920 8.700 1.00 92.69 91 CYS A O 1
ATOM 744 N N . SER A 1 92 ? -10.233 1.488 9.082 1.00 93.75 92 SER A N 1
ATOM 745 C CA . SER A 1 92 ? -10.093 0.057 9.343 1.00 93.75 92 SER A CA 1
ATOM 746 C C . SER A 1 92 ? -11.024 -0.679 8.395 1.00 93.75 92 SER A C 1
ATOM 748 O O . SER A 1 92 ? -12.232 -0.510 8.483 1.00 93.75 92 SER A O 1
ATOM 750 N N . ALA A 1 93 ? -10.466 -1.482 7.494 1.00 95.56 93 ALA A N 1
ATOM 751 C CA . ALA A 1 93 ? -11.224 -2.215 6.489 1.00 95.56 93 ALA A CA 1
ATOM 752 C C . ALA A 1 93 ? -10.579 -3.578 6.219 1.00 95.56 93 ALA A C 1
ATOM 754 O O . ALA A 1 93 ? -9.373 -3.768 6.412 1.00 95.56 93 ALA A O 1
ATOM 755 N N . ARG A 1 94 ? -11.378 -4.533 5.743 1.00 97.19 94 ARG A N 1
ATOM 756 C CA . ARG A 1 94 ? -10.922 -5.868 5.351 1.00 97.19 94 ARG A CA 1
ATOM 757 C C . ARG A 1 94 ? -10.674 -5.907 3.850 1.00 97.19 94 ARG A C 1
ATOM 759 O O . ARG A 1 94 ? -11.532 -5.507 3.075 1.00 97.19 94 ARG A O 1
ATOM 766 N N . ILE A 1 95 ? -9.530 -6.446 3.428 1.00 96.25 95 ILE A N 1
ATOM 767 C CA . ILE A 1 95 ? -9.298 -6.766 2.013 1.00 96.25 95 ILE A CA 1
ATOM 768 C C . ILE A 1 95 ? -10.201 -7.944 1.639 1.00 96.25 95 ILE A C 1
ATOM 770 O O . ILE A 1 95 ? -10.120 -9.006 2.260 1.00 96.25 95 ILE A O 1
ATOM 774 N N . VAL A 1 96 ? -11.062 -7.754 0.641 1.00 97.50 96 VAL A N 1
ATOM 775 C CA . VAL A 1 96 ? -12.030 -8.767 0.189 1.00 97.50 96 VAL A CA 1
ATOM 776 C C . VAL A 1 96 ? -11.697 -9.342 -1.181 1.00 97.50 96 VAL A C 1
ATOM 778 O O . VAL A 1 96 ? -12.098 -10.465 -1.467 1.00 97.50 96 VAL A O 1
ATOM 781 N N . ASP A 1 97 ? -10.942 -8.607 -2.002 1.00 95.94 97 ASP A N 1
ATOM 782 C CA . ASP A 1 97 ? -10.487 -9.069 -3.315 1.00 95.94 97 ASP A CA 1
ATOM 783 C C . ASP A 1 97 ? -9.185 -8.367 -3.748 1.00 95.94 97 ASP A C 1
ATOM 785 O O . ASP A 1 97 ? -8.842 -7.288 -3.251 1.00 95.94 97 ASP A O 1
ATOM 789 N N . ILE A 1 98 ? -8.460 -8.970 -4.694 1.00 93.62 98 ILE A N 1
ATOM 790 C CA . ILE A 1 98 ? -7.239 -8.432 -5.305 1.00 93.62 98 ILE A CA 1
ATOM 791 C C . ILE A 1 98 ? -7.422 -8.360 -6.825 1.00 93.62 98 ILE A C 1
ATOM 793 O O . ILE A 1 98 ? -7.549 -9.372 -7.515 1.00 93.62 98 ILE A O 1
ATOM 797 N N . ILE A 1 99 ? -7.336 -7.154 -7.385 1.00 93.31 99 ILE A N 1
ATOM 798 C CA . ILE A 1 99 ? -7.473 -6.921 -8.823 1.00 93.31 99 ILE A CA 1
ATOM 799 C C . ILE A 1 99 ? -6.129 -7.162 -9.521 1.00 93.31 99 ILE A C 1
ATOM 801 O O . ILE A 1 99 ? -5.231 -6.321 -9.512 1.00 93.31 99 ILE A O 1
ATOM 805 N N . THR A 1 100 ? -6.005 -8.294 -10.211 1.00 84.94 100 THR A N 1
ATOM 806 C CA . THR A 1 100 ? -4.762 -8.688 -10.906 1.00 84.94 100 THR A CA 1
ATOM 807 C C . THR A 1 100 ? -4.687 -8.239 -12.371 1.00 84.94 100 THR A C 1
ATOM 809 O O . THR A 1 100 ? -3.592 -8.110 -12.921 1.00 84.94 100 THR A O 1
ATOM 812 N N . ARG A 1 101 ? -5.832 -7.937 -13.003 1.00 88.00 101 ARG A N 1
ATOM 813 C CA . ARG A 1 101 ? -5.934 -7.568 -14.434 1.00 88.00 101 ARG A CA 1
ATOM 814 C C . ARG A 1 101 ? -5.185 -6.289 -14.829 1.00 88.00 101 ARG A C 1
ATOM 816 O O . ARG A 1 101 ? -4.799 -6.147 -15.980 1.00 88.00 101 ARG A O 1
ATOM 823 N N . ASN A 1 102 ? -4.956 -5.376 -13.884 1.00 82.25 102 ASN A N 1
ATOM 824 C CA . ASN A 1 102 ? -4.308 -4.081 -14.135 1.00 82.25 102 ASN A CA 1
ATOM 825 C C . ASN A 1 102 ? -2.777 -4.119 -13.969 1.00 82.25 102 ASN A C 1
ATOM 827 O O . ASN A 1 102 ? -2.126 -3.072 -13.989 1.00 82.25 102 ASN A O 1
ATOM 831 N N . GLY A 1 103 ? -2.206 -5.314 -13.790 1.00 86.31 103 GLY A N 1
ATOM 832 C CA . GLY A 1 103 ? -0.819 -5.495 -13.381 1.00 86.31 103 GLY A CA 1
ATOM 833 C C . GLY A 1 103 ? -0.652 -5.292 -11.874 1.00 86.31 103 GLY A C 1
ATOM 834 O O . GLY A 1 103 ? -1.193 -4.361 -11.283 1.00 86.31 103 GLY A O 1
ATOM 835 N N . TRP A 1 104 ? 0.111 -6.187 -11.250 1.00 91.44 104 TRP A N 1
ATOM 836 C CA . TRP A 1 104 ? 0.326 -6.232 -9.798 1.00 91.44 104 TRP A CA 1
ATOM 837 C C . TRP A 1 104 ? 1.695 -5.669 -9.376 1.00 91.44 104 TRP A C 1
ATOM 839 O O . TRP A 1 104 ? 2.018 -5.607 -8.187 1.00 91.44 104 TRP A O 1
ATOM 849 N N . TYR A 1 105 ? 2.508 -5.245 -10.346 1.00 93.00 105 TYR A N 1
ATOM 850 C CA . TYR A 1 105 ? 3.825 -4.660 -10.127 1.00 93.00 105 TYR A CA 1
ATOM 851 C C . TYR A 1 105 ? 4.119 -3.536 -11.121 1.00 93.00 105 TYR A C 1
ATOM 853 O O . TYR A 1 105 ? 3.507 -3.431 -12.183 1.00 93.00 105 TYR A O 1
ATOM 861 N N . ASN A 1 106 ? 5.106 -2.717 -10.775 1.00 91.56 106 ASN A N 1
ATOM 862 C CA . ASN A 1 106 ? 5.751 -1.768 -11.669 1.00 91.56 106 ASN A CA 1
ATOM 863 C C . ASN A 1 106 ? 7.262 -2.006 -11.669 1.00 91.56 106 ASN A C 1
ATOM 865 O O . ASN A 1 106 ? 7.835 -2.415 -10.659 1.00 91.56 106 ASN A O 1
ATOM 869 N N . ILE A 1 107 ? 7.919 -1.669 -12.776 1.00 90.50 107 ILE A N 1
ATOM 870 C CA . ILE A 1 107 ? 9.368 -1.464 -12.790 1.00 90.50 107 ILE A CA 1
ATOM 871 C C . ILE A 1 107 ? 9.615 -0.015 -12.363 1.00 90.50 107 ILE A C 1
ATOM 873 O O . ILE A 1 107 ? 9.062 0.913 -12.952 1.00 90.50 107 ILE A O 1
ATOM 877 N N . SER A 1 108 ? 10.421 0.184 -11.326 1.00 90.94 108 SER A N 1
ATOM 878 C CA . SER A 1 108 ? 10.665 1.497 -10.722 1.00 90.94 108 SER A CA 1
ATOM 879 C C . SER A 1 108 ? 12.156 1.752 -10.509 1.00 90.94 108 SER A C 1
ATOM 881 O O . SER A 1 108 ? 12.945 0.822 -10.325 1.00 90.94 108 SER A O 1
ATOM 883 N N . CYS A 1 109 ? 12.558 3.024 -10.501 1.00 88.06 109 CYS A N 1
ATOM 884 C CA . CYS A 1 109 ? 13.956 3.407 -10.318 1.00 88.06 109 CYS A CA 1
ATOM 885 C C . CYS A 1 109 ? 14.451 2.973 -8.933 1.00 88.06 109 CYS A C 1
ATOM 887 O O . CYS A 1 109 ? 13.749 3.140 -7.934 1.00 88.06 109 CYS A O 1
ATOM 889 N N . ALA A 1 110 ? 15.658 2.413 -8.846 1.00 86.38 110 ALA A N 1
ATOM 890 C CA . ALA A 1 110 ? 16.258 2.044 -7.563 1.00 86.38 110 ALA A CA 1
ATOM 891 C C . ALA A 1 110 ? 16.466 3.267 -6.644 1.00 86.38 110 ALA A C 1
ATOM 893 O O . ALA A 1 110 ? 16.297 3.145 -5.436 1.00 86.38 110 ALA A O 1
ATOM 894 N N . LYS A 1 111 ? 16.761 4.442 -7.226 1.00 86.06 111 LYS A N 1
ATOM 895 C CA . LYS A 1 111 ? 17.089 5.687 -6.511 1.00 86.06 111 LYS A CA 1
ATOM 896 C C . LYS A 1 111 ? 15.842 6.467 -6.074 1.00 86.06 111 LYS A C 1
ATOM 898 O O . LYS A 1 111 ? 15.639 6.686 -4.888 1.00 86.06 111 LYS A O 1
ATOM 903 N N . CYS A 1 112 ? 14.997 6.872 -7.026 1.00 86.94 112 CYS A N 1
ATOM 904 C CA . CYS A 1 112 ? 13.878 7.791 -6.767 1.00 86.94 112 CYS A CA 1
ATOM 905 C C . CYS A 1 112 ? 12.498 7.119 -6.714 1.00 86.94 112 CYS A C 1
ATOM 907 O O . CYS A 1 112 ? 11.494 7.812 -6.598 1.00 86.94 112 CYS A O 1
ATOM 909 N N . TYR A 1 113 ? 12.422 5.787 -6.839 1.00 87.75 113 TYR A N 1
ATOM 910 C CA . TYR A 1 113 ? 11.178 4.995 -6.797 1.00 87.75 113 TYR A CA 1
ATOM 911 C C . TYR A 1 113 ? 10.150 5.301 -7.899 1.00 87.75 113 TYR A C 1
ATOM 913 O O . TYR A 1 113 ? 9.146 4.590 -8.014 1.00 87.75 113 TYR A O 1
ATOM 921 N N . TYR A 1 114 ? 10.422 6.281 -8.764 1.00 87.00 114 TYR A N 1
ATOM 922 C CA . TYR A 1 114 ? 9.545 6.639 -9.866 1.00 87.00 114 TYR A CA 1
ATOM 923 C C . TYR A 1 114 ? 9.328 5.454 -10.811 1.00 87.00 114 TYR A C 1
ATOM 925 O O . TYR A 1 114 ? 10.270 4.723 -11.141 1.00 87.00 114 TYR A O 1
ATOM 933 N N . ARG A 1 115 ? 8.076 5.268 -11.244 1.00 87.81 115 ARG A N 1
ATOM 934 C CA . ARG A 1 115 ? 7.698 4.216 -12.192 1.00 87.81 115 ARG A CA 1
ATOM 935 C C . ARG A 1 115 ? 8.332 4.485 -13.550 1.00 87.81 115 ARG A C 1
ATOM 937 O O . ARG A 1 115 ? 8.105 5.528 -14.154 1.00 87.81 115 ARG A O 1
ATOM 944 N N . ILE A 1 116 ? 9.030 3.494 -14.077 1.00 86.88 116 ILE A N 1
ATOM 945 C CA . ILE A 1 116 ? 9.622 3.546 -15.407 1.00 86.88 116 ILE A CA 1
ATOM 946 C C . ILE A 1 116 ? 8.718 2.804 -16.374 1.00 86.88 116 ILE A C 1
ATOM 948 O O . ILE A 1 116 ? 8.222 1.715 -16.088 1.00 86.88 116 ILE A O 1
ATOM 952 N N . LYS A 1 117 ? 8.521 3.412 -17.538 1.00 81.50 117 LYS A N 1
ATOM 953 C CA . LYS A 1 117 ? 8.006 2.715 -18.710 1.00 81.50 117 LYS A CA 1
ATOM 954 C C . LYS A 1 117 ? 9.207 2.401 -19.604 1.00 81.50 117 LYS A C 1
ATOM 956 O O . LYS A 1 117 ? 10.013 3.314 -19.796 1.00 81.50 117 LYS A O 1
ATOM 961 N N . PRO A 1 118 ? 9.347 1.166 -20.109 1.00 75.31 118 PRO A N 1
ATOM 962 C CA . PRO A 1 118 ? 10.355 0.858 -21.116 1.00 75.31 118 PRO A CA 1
ATOM 963 C C . PRO A 1 118 ? 10.242 1.841 -22.285 1.00 75.31 118 PRO A C 1
ATOM 965 O O . PRO A 1 118 ? 9.129 2.149 -22.721 1.00 75.31 118 PRO A O 1
ATOM 968 N N . LEU A 1 119 ? 11.379 2.368 -22.732 1.00 75.94 119 LEU A N 1
ATOM 969 C CA . LEU A 1 119 ? 11.484 3.149 -23.957 1.00 75.94 119 LEU A CA 1
ATOM 970 C C . LEU A 1 119 ? 12.433 2.383 -24.875 1.00 75.94 119 LEU A C 1
ATOM 972 O O . LEU A 1 119 ? 13.625 2.285 -24.579 1.00 75.94 119 LEU A O 1
ATOM 976 N N . ASP A 1 120 ? 11.877 1.803 -25.936 1.00 77.81 120 ASP A N 1
ATOM 977 C CA . ASP A 1 120 ? 12.550 0.805 -26.770 1.00 77.81 120 ASP A CA 1
ATOM 978 C C . ASP A 1 120 ? 13.127 -0.328 -25.893 1.00 77.81 120 ASP A C 1
ATOM 980 O O . ASP A 1 120 ? 12.433 -0.845 -25.013 1.00 77.81 120 ASP A O 1
ATOM 984 N N . ASP A 1 121 ? 14.408 -0.660 -26.067 1.00 75.31 121 ASP A N 1
ATOM 985 C CA . ASP A 1 121 ? 15.127 -1.677 -25.288 1.00 75.31 121 ASP A CA 1
ATOM 986 C C . ASP A 1 121 ? 15.822 -1.111 -24.034 1.00 75.31 121 ASP A C 1
ATOM 988 O O . ASP A 1 121 ? 16.673 -1.766 -23.427 1.00 75.31 121 ASP A O 1
ATOM 992 N N . LYS A 1 122 ? 15.507 0.131 -23.638 1.00 74.19 122 LYS A N 1
ATOM 993 C CA . LYS A 1 122 ? 16.152 0.815 -22.508 1.00 74.19 122 LYS A CA 1
ATOM 994 C C . LYS A 1 122 ? 15.162 1.139 -21.392 1.00 74.19 122 LYS A C 1
ATOM 996 O O . LYS A 1 122 ? 14.040 1.602 -21.603 1.00 74.19 122 LYS A O 1
ATOM 1001 N N . LEU A 1 123 ? 15.620 0.963 -20.155 1.00 77.19 123 LEU A N 1
ATOM 1002 C CA . LEU A 1 123 ? 14.939 1.458 -18.961 1.00 77.19 123 LEU A CA 1
ATOM 1003 C C . LEU A 1 123 ? 15.547 2.812 -18.588 1.00 77.19 123 LEU A C 1
ATOM 1005 O O . LEU A 1 123 ? 16.661 2.871 -18.081 1.00 77.19 123 LEU A O 1
ATOM 1009 N N . ILE A 1 124 ? 14.821 3.903 -18.845 1.00 81.00 124 ILE A N 1
ATOM 1010 C CA . ILE A 1 124 ? 15.286 5.269 -18.554 1.00 81.00 124 ILE A CA 1
ATOM 1011 C C . ILE A 1 124 ? 14.406 5.893 -17.472 1.00 81.00 124 ILE A C 1
ATOM 1013 O O . ILE A 1 124 ? 13.178 5.948 -17.584 1.00 81.00 124 ILE A O 1
ATOM 1017 N N . CYS A 1 125 ? 15.038 6.398 -16.414 1.00 85.00 125 CYS A N 1
ATOM 1018 C CA . CYS A 1 125 ? 14.360 7.133 -15.360 1.00 85.00 125 CYS A CA 1
ATOM 1019 C C . CYS A 1 125 ? 14.359 8.618 -15.718 1.00 85.00 125 CYS A C 1
ATOM 1021 O O . CYS A 1 125 ? 15.379 9.286 -15.585 1.00 85.00 125 CYS A O 1
ATOM 1023 N N . ARG A 1 126 ? 13.198 9.154 -16.101 1.00 82.69 126 ARG A N 1
ATOM 1024 C CA . ARG A 1 126 ? 13.055 10.561 -16.524 1.00 82.69 126 ARG A CA 1
ATOM 1025 C C . ARG A 1 126 ? 13.413 11.593 -15.450 1.00 82.69 126 ARG A C 1
ATOM 1027 O O . ARG A 1 126 ? 13.669 12.737 -15.785 1.00 82.69 126 ARG A O 1
ATOM 1034 N N . PHE A 1 127 ? 13.402 11.204 -14.175 1.00 84.62 127 PHE A N 1
ATOM 1035 C CA . PHE A 1 127 ? 13.735 12.098 -13.060 1.00 84.62 127 PHE A CA 1
ATOM 1036 C C . PHE A 1 127 ? 15.224 12.104 -12.723 1.00 84.62 127 PHE A C 1
ATOM 1038 O O . PHE A 1 127 ? 15.728 13.101 -12.227 1.00 84.62 127 PHE A O 1
ATOM 1045 N N . CYS A 1 128 ? 15.915 10.985 -12.948 1.00 84.25 128 CYS A N 1
ATOM 1046 C CA . CYS A 1 128 ? 17.348 10.879 -12.673 1.00 84.25 128 CYS A CA 1
ATOM 1047 C C . CYS A 1 128 ? 18.206 11.110 -13.921 1.00 84.25 128 CYS A C 1
ATOM 1049 O O . CYS A 1 128 ? 19.419 11.184 -13.776 1.00 84.25 128 CYS A O 1
ATOM 1051 N N . ASP A 1 129 ? 17.578 11.154 -15.102 1.00 74.88 129 ASP A N 1
ATOM 1052 C CA . ASP A 1 129 ? 18.209 11.196 -16.428 1.00 74.88 129 ASP A CA 1
ATOM 1053 C C . ASP A 1 129 ? 19.377 10.205 -16.572 1.00 74.88 129 ASP A C 1
ATOM 1055 O O . ASP A 1 129 ? 20.432 10.478 -17.134 1.00 74.88 129 ASP A O 1
ATOM 1059 N N . ASP A 1 130 ? 19.186 9.027 -15.979 1.00 68.94 130 ASP A N 1
ATOM 1060 C CA . ASP A 1 130 ? 20.195 7.985 -15.860 1.00 68.94 130 ASP A CA 1
ATOM 1061 C C . ASP A 1 130 ? 19.725 6.777 -16.672 1.00 68.94 130 ASP A C 1
ATOM 1063 O O . ASP A 1 130 ? 18.636 6.246 -16.431 1.00 68.94 130 ASP A O 1
ATOM 1067 N N . SER A 1 131 ? 20.527 6.360 -17.651 1.00 66.56 131 SER A N 1
ATOM 1068 C CA . SER A 1 1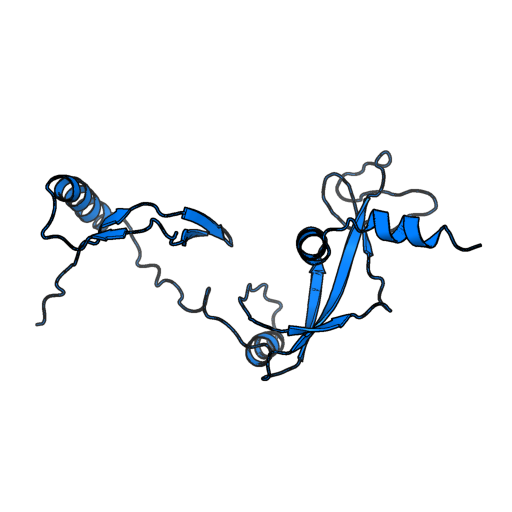31 ? 20.269 5.191 -18.498 1.00 66.56 131 SER A CA 1
ATOM 1069 C C . SER A 1 131 ? 21.013 3.933 -18.036 1.00 66.56 131 SER A C 1
ATOM 1071 O O . SER A 1 131 ? 20.937 2.908 -18.707 1.00 66.56 131 SER A O 1
ATOM 1073 N N . SER A 1 132 ? 21.773 4.009 -16.936 1.00 63.50 132 SER A N 1
ATOM 1074 C CA . SER A 1 132 ? 22.654 2.933 -16.454 1.00 63.50 132 SER A CA 1
ATOM 1075 C C . SER A 1 132 ? 22.066 2.094 -15.312 1.00 63.50 132 SER A C 1
ATOM 1077 O O . SER A 1 132 ? 22.705 1.152 -14.845 1.00 63.50 132 SER A O 1
ATOM 1079 N N . PHE A 1 133 ? 20.859 2.411 -14.831 1.00 68.12 133 PHE A N 1
ATOM 1080 C CA . PHE A 1 133 ? 20.296 1.754 -13.651 1.00 68.12 133 PHE A CA 1
ATOM 1081 C C . PHE A 1 133 ? 19.480 0.495 -13.999 1.00 68.12 133 PHE A C 1
ATOM 1083 O O . PHE A 1 133 ? 18.768 0.424 -15.000 1.00 68.12 133 PHE A O 1
ATOM 1090 N N . ILE A 1 134 ? 19.526 -0.489 -13.099 1.00 69.81 134 ILE A N 1
ATOM 1091 C CA . ILE A 1 134 ? 18.707 -1.705 -13.160 1.00 69.81 134 ILE A CA 1
ATOM 1092 C C . ILE A 1 134 ? 17.310 -1.375 -12.621 1.00 69.81 134 ILE A C 1
ATOM 1094 O O . ILE A 1 134 ? 17.160 -0.905 -11.488 1.00 69.81 134 ILE A O 1
ATOM 1098 N N . GLY A 1 135 ? 16.274 -1.594 -13.433 1.00 84.31 135 GLY A N 1
ATOM 1099 C CA . GLY A 1 135 ? 14.888 -1.450 -12.997 1.00 84.31 135 GLY A CA 1
ATOM 1100 C C . GLY A 1 135 ? 14.558 -2.427 -11.871 1.00 84.31 135 GLY A C 1
ATOM 1101 O O . GLY A 1 135 ? 14.833 -3.617 -11.978 1.00 84.31 135 GLY A O 1
ATOM 1102 N N . VAL A 1 136 ? 13.948 -1.930 -10.795 1.00 90.06 136 VAL A N 1
ATOM 1103 C CA . VAL A 1 136 ? 13.557 -2.762 -9.651 1.00 90.06 136 VAL A CA 1
ATOM 1104 C C . VAL A 1 136 ? 12.058 -3.007 -9.707 1.00 90.06 136 VAL A C 1
ATOM 1106 O O . VAL A 1 136 ? 11.267 -2.059 -9.737 1.00 90.06 136 VAL A O 1
ATOM 1109 N N . VAL A 1 137 ? 11.679 -4.282 -9.698 1.00 92.38 137 VAL A N 1
ATOM 1110 C CA . VAL A 1 137 ? 10.290 -4.739 -9.622 1.00 92.38 137 VAL A CA 1
ATOM 1111 C C . VAL A 1 137 ? 9.730 -4.405 -8.243 1.00 92.38 137 VAL A C 1
ATOM 1113 O O . VAL A 1 137 ? 10.308 -4.784 -7.226 1.00 92.38 137 VAL A O 1
ATOM 1116 N N . ARG A 1 138 ? 8.602 -3.697 -8.208 1.00 94.06 138 ARG A N 1
ATOM 1117 C CA . ARG A 1 138 ? 7.955 -3.224 -6.981 1.00 94.06 138 ARG A CA 1
ATOM 1118 C C . ARG A 1 138 ? 6.455 -3.463 -7.015 1.00 94.06 138 ARG A C 1
ATOM 1120 O O . ARG A 1 138 ? 5.845 -3.313 -8.074 1.00 94.06 138 ARG A O 1
ATOM 1127 N N . PHE A 1 139 ? 5.854 -3.796 -5.874 1.00 94.50 139 PHE A N 1
ATOM 1128 C CA . PHE A 1 139 ? 4.415 -4.064 -5.828 1.00 94.50 139 PHE A CA 1
ATOM 1129 C C . PHE A 1 139 ? 3.578 -2.823 -6.151 1.00 94.50 139 PHE A C 1
ATOM 1131 O O . PHE A 1 139 ? 3.880 -1.698 -5.739 1.00 94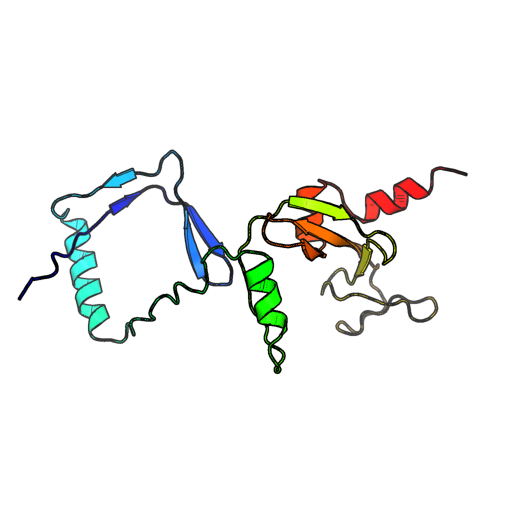.50 139 PHE A O 1
ATOM 1138 N N . ARG A 1 140 ? 2.472 -3.074 -6.850 1.00 94.50 140 ARG A N 1
ATOM 1139 C CA . ARG A 1 140 ? 1.325 -2.182 -7.002 1.00 94.50 140 ARG A CA 1
ATOM 1140 C C . ARG A 1 140 ? 0.079 -3.056 -6.909 1.00 94.50 140 ARG A C 1
ATOM 1142 O O . ARG A 1 140 ? -0.485 -3.442 -7.929 1.00 94.50 140 ARG A O 1
ATOM 1149 N N . LEU A 1 141 ? -0.292 -3.423 -5.687 1.00 94.19 141 LEU A N 1
ATOM 1150 C CA . LEU A 1 141 ? -1.436 -4.294 -5.453 1.00 94.19 141 LEU A CA 1
ATOM 1151 C C . LEU A 1 141 ? -2.690 -3.449 -5.403 1.00 94.19 141 LEU A C 1
ATOM 1153 O O . LEU A 1 141 ? -2.853 -2.595 -4.538 1.00 94.19 141 LEU A O 1
ATOM 1157 N N . GLU A 1 142 ? -3.567 -3.683 -6.354 1.00 96.38 142 GLU A N 1
ATOM 1158 C CA . GLU A 1 142 ? -4.874 -3.071 -6.360 1.00 96.38 142 GLU A CA 1
ATOM 1159 C C . GLU A 1 142 ? -5.847 -4.002 -5.649 1.00 96.38 142 GLU A C 1
ATOM 1161 O O . GLU A 1 142 ? -5.939 -5.177 -5.995 1.00 96.38 142 GLU A O 1
ATOM 1166 N N . VAL A 1 143 ? -6.527 -3.493 -4.631 1.00 96.31 143 VAL A N 1
ATOM 1167 C CA . VAL A 1 143 ? -7.352 -4.299 -3.731 1.00 96.31 143 VAL A CA 1
ATOM 1168 C C . VAL A 1 143 ? -8.737 -3.692 -3.595 1.00 96.31 143 VAL A C 1
ATOM 1170 O O . VAL A 1 143 ? -8.890 -2.469 -3.654 1.00 96.31 143 VAL A O 1
ATOM 1173 N N . ILE A 1 144 ? -9.733 -4.550 -3.400 1.00 97.25 144 ILE A N 1
ATOM 1174 C CA . ILE A 1 144 ? -11.045 -4.136 -2.912 1.00 97.25 144 ILE A CA 1
ATOM 1175 C C . ILE A 1 144 ? -11.050 -4.309 -1.400 1.00 97.25 144 ILE A C 1
ATOM 1177 O O . ILE A 1 144 ? -10.667 -5.364 -0.885 1.00 97.25 144 ILE A O 1
ATOM 1181 N N . VAL A 1 145 ? -11.457 -3.257 -0.703 1.00 97.19 145 VAL A N 1
ATOM 1182 C CA . VAL A 1 145 ? -11.605 -3.221 0.750 1.00 97.19 145 VAL A CA 1
ATOM 1183 C C . VAL A 1 145 ? -13.060 -2.971 1.120 1.00 97.19 145 VAL A C 1
ATOM 1185 O O . VAL A 1 145 ? -13.765 -2.295 0.379 1.00 97.19 145 VAL A O 1
ATOM 1188 N N . ASP A 1 146 ? -13.488 -3.523 2.248 1.00 97.44 146 ASP A N 1
ATOM 1189 C CA . ASP A 1 146 ? -14.856 -3.452 2.767 1.00 97.44 146 ASP A CA 1
ATOM 1190 C C . ASP A 1 146 ? -14.808 -3.171 4.276 1.00 97.44 146 ASP A C 1
ATOM 1192 O O . ASP A 1 146 ? -14.011 -3.792 4.994 1.00 97.44 146 ASP A O 1
ATOM 1196 N N . ASP A 1 147 ? -15.617 -2.223 4.744 1.00 96.50 147 ASP A N 1
ATOM 1197 C CA . ASP A 1 147 ? -15.739 -1.840 6.156 1.00 96.50 147 ASP A CA 1
ATOM 1198 C C . ASP A 1 147 ? -17.188 -1.881 6.671 1.00 96.50 147 ASP A C 1
ATOM 1200 O O . ASP A 1 147 ? -17.526 -1.168 7.613 1.00 96.50 147 ASP A O 1
ATOM 1204 N N . GLU A 1 148 ? -18.045 -2.697 6.047 1.00 95.50 148 GLU A N 1
ATOM 1205 C CA . GLU A 1 148 ? -19.498 -2.793 6.280 1.00 95.50 148 GLU A CA 1
ATOM 1206 C C . GLU A 1 148 ? -20.313 -1.582 5.804 1.00 95.50 148 GLU A C 1
ATOM 1208 O O . GLU A 1 148 ? -21.504 -1.732 5.521 1.00 95.50 148 GLU A O 1
ATOM 1213 N N . THR A 1 149 ? -19.707 -0.396 5.683 1.00 96.38 149 THR A N 1
ATOM 1214 C CA . THR A 1 149 ? -20.409 0.802 5.199 1.00 96.38 149 THR A CA 1
ATOM 1215 C C . THR A 1 149 ? -20.423 0.893 3.682 1.00 96.38 149 THR A C 1
ATOM 1217 O O . THR A 1 149 ? -21.427 1.310 3.109 1.00 96.38 149 THR A O 1
ATOM 1220 N N . ASP A 1 150 ? -19.317 0.517 3.036 1.00 95.94 150 ASP A N 1
ATOM 1221 C CA . ASP A 1 150 ? -19.171 0.511 1.582 1.00 95.94 150 ASP A CA 1
ATOM 1222 C C . ASP A 1 150 ? -17.941 -0.315 1.154 1.00 95.94 150 ASP A C 1
ATOM 1224 O O . ASP A 1 150 ? -17.159 -0.788 1.985 1.00 95.94 150 ASP A O 1
ATOM 1228 N N . GLN A 1 151 ? -17.740 -0.451 -0.158 1.00 96.56 151 GLN A N 1
ATOM 1229 C CA . GLN A 1 151 ? -16.529 -1.005 -0.752 1.00 96.56 151 GLN A CA 1
ATOM 1230 C C . GLN A 1 151 ? -15.700 0.059 -1.468 1.00 96.56 151 GLN A C 1
ATOM 1232 O O . GLN A 1 151 ? -16.195 0.876 -2.239 1.00 96.56 151 GLN A O 1
ATOM 1237 N N . GLY A 1 152 ? -14.388 0.011 -1.248 1.00 94.31 152 GLY A N 1
ATOM 1238 C CA . GLY A 1 152 ? -13.420 0.932 -1.832 1.00 94.31 152 GLY A CA 1
ATOM 1239 C C . GLY A 1 152 ? -12.344 0.205 -2.629 1.00 94.31 152 GLY A C 1
ATOM 1240 O O . GLY A 1 152 ? -11.977 -0.929 -2.325 1.00 94.31 152 GLY A O 1
ATOM 1241 N N . ARG A 1 153 ? -11.786 0.873 -3.644 1.00 94.69 153 ARG A N 1
ATOM 1242 C CA . ARG A 1 153 ? -10.626 0.378 -4.399 1.00 94.69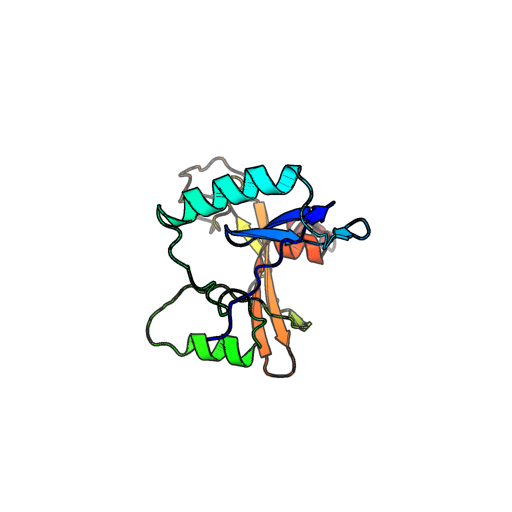 153 ARG A CA 1
ATOM 1243 C C . ARG A 1 153 ? -9.366 1.097 -3.947 1.00 94.69 153 ARG A C 1
ATOM 1245 O O . ARG A 1 153 ? -9.197 2.281 -4.232 1.00 94.69 153 ARG A O 1
ATOM 1252 N N . PHE A 1 154 ? -8.469 0.384 -3.274 1.00 95.00 154 PHE A N 1
ATOM 1253 C CA . PHE A 1 154 ? -7.207 0.934 -2.773 1.00 95.00 154 PHE A CA 1
ATOM 1254 C C . PHE A 1 154 ? -6.021 0.400 -3.585 1.00 95.00 154 PHE A C 1
ATOM 1256 O O . PHE A 1 154 ? -6.096 -0.650 -4.227 1.00 95.00 154 PHE A O 1
ATOM 1263 N N . VAL A 1 155 ? -4.904 1.130 -3.556 1.00 94.88 155 VAL A N 1
ATOM 1264 C CA . VAL A 1 155 ? -3.627 0.673 -4.117 1.00 94.88 155 VAL A CA 1
ATOM 1265 C C . VAL A 1 155 ? -2.601 0.588 -2.996 1.00 94.88 155 VAL A C 1
ATOM 1267 O O . VAL A 1 155 ? -2.229 1.598 -2.408 1.00 94.88 155 VAL A O 1
ATOM 1270 N N . ILE A 1 156 ? -2.124 -0.623 -2.724 1.00 95.19 156 ILE A N 1
ATOM 1271 C CA . ILE A 1 156 ? -1.055 -0.893 -1.768 1.00 95.19 156 ILE A CA 1
ATOM 1272 C C . ILE A 1 156 ? 0.270 -0.900 -2.529 1.00 95.19 156 ILE A C 1
ATOM 1274 O O . ILE A 1 156 ? 0.516 -1.742 -3.402 1.00 95.19 156 ILE A O 1
ATOM 1278 N N . PHE A 1 157 ? 1.126 0.063 -2.199 1.00 94.06 157 PHE A N 1
ATOM 1279 C CA . PHE A 1 157 ? 2.449 0.194 -2.791 1.00 94.06 157 PHE A CA 1
ATOM 1280 C C . PHE A 1 157 ? 3.484 -0.694 -2.095 1.00 94.06 157 PHE A C 1
ATOM 1282 O O . PHE A 1 157 ? 3.263 -1.285 -1.040 1.00 94.06 157 PHE A O 1
ATOM 1289 N N . ASP A 1 158 ? 4.638 -0.791 -2.743 1.00 94.06 158 ASP A N 1
ATOM 1290 C CA . ASP A 1 158 ? 5.726 -1.714 -2.452 1.00 94.06 158 ASP A CA 1
ATOM 1291 C C . ASP A 1 158 ? 6.075 -1.922 -0.977 1.00 94.06 158 ASP A C 1
ATOM 1293 O O . ASP A 1 158 ? 6.176 -3.060 -0.525 1.00 94.06 158 ASP A O 1
ATOM 1297 N N . ARG A 1 159 ? 6.272 -0.850 -0.208 1.00 93.75 159 ARG A N 1
ATOM 1298 C CA . ARG A 1 159 ? 6.723 -0.968 1.183 1.00 93.75 159 ARG A CA 1
ATOM 1299 C C . ARG A 1 159 ? 5.668 -1.643 2.060 1.00 93.75 159 ARG A C 1
ATOM 1301 O O . ARG A 1 159 ? 6.012 -2.468 2.903 1.00 93.75 159 ARG A O 1
ATOM 1308 N N . GLU A 1 160 ? 4.405 -1.297 1.875 1.00 94.06 160 GLU A N 1
ATOM 1309 C CA . GLU A 1 160 ? 3.269 -1.811 2.635 1.00 94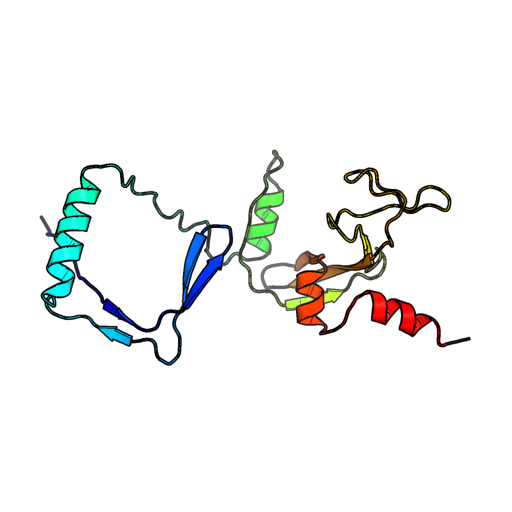.06 160 GLU A CA 1
ATOM 1310 C C . GLU A 1 160 ? 2.935 -3.237 2.188 1.00 94.06 160 GLU A C 1
ATOM 1312 O O . GLU A 1 160 ? 2.768 -4.120 3.025 1.00 94.06 160 GLU A O 1
ATOM 1317 N N . ALA A 1 161 ? 2.964 -3.500 0.880 1.00 94.25 161 ALA A N 1
ATOM 1318 C CA . ALA A 1 161 ? 2.753 -4.833 0.324 1.00 94.25 161 ALA A CA 1
ATOM 1319 C C . ALA A 1 161 ? 3.813 -5.841 0.801 1.00 94.25 161 ALA A C 1
ATOM 1321 O O . ALA A 1 161 ? 3.475 -6.975 1.138 1.00 94.25 161 ALA A O 1
ATOM 1322 N N . ARG A 1 162 ? 5.086 -5.430 0.907 1.00 94.75 162 ARG A N 1
ATOM 1323 C CA . ARG A 1 162 ? 6.161 -6.269 1.467 1.00 94.75 162 ARG A CA 1
ATOM 1324 C C . ARG A 1 162 ? 5.909 -6.653 2.923 1.00 94.75 162 ARG A C 1
ATOM 1326 O O . ARG A 1 162 ? 6.194 -7.780 3.303 1.00 94.75 162 ARG A O 1
ATOM 1333 N N . LYS A 1 163 ? 5.343 -5.752 3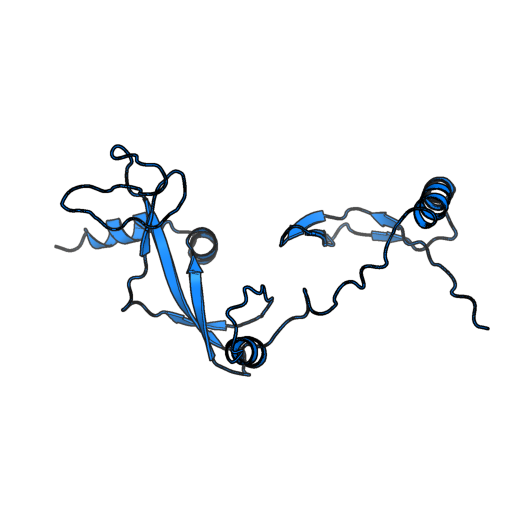.733 1.00 93.88 163 LYS A N 1
ATOM 1334 C CA . LYS A 1 163 ? 4.977 -6.061 5.128 1.00 93.88 163 LYS A CA 1
ATOM 1335 C C . LYS A 1 163 ? 3.829 -7.067 5.207 1.00 93.88 163 LYS A C 1
ATOM 1337 O O . LYS A 1 163 ? 3.844 -7.916 6.085 1.00 93.88 163 LYS A O 1
ATOM 1342 N N . LEU A 1 164 ? 2.852 -6.961 4.303 1.00 90.56 164 LEU A N 1
ATOM 1343 C CA . LEU A 1 164 ? 1.694 -7.860 4.267 1.00 90.56 164 LEU A CA 1
ATOM 1344 C C . LEU A 1 164 ? 2.049 -9.259 3.751 1.00 90.56 164 LEU A C 1
ATOM 1346 O O . LEU A 1 164 ? 1.539 -10.248 4.261 1.00 90.56 164 LEU A O 1
ATOM 1350 N N . THR A 1 165 ? 2.905 -9.338 2.732 1.00 90.19 165 THR A N 1
ATOM 1351 C CA . THR A 1 165 ? 3.243 -10.601 2.051 1.00 90.19 165 THR A CA 1
ATOM 1352 C C . THR A 1 165 ? 4.492 -11.274 2.604 1.00 90.19 165 THR A C 1
ATOM 1354 O O . THR A 1 165 ? 4.670 -12.470 2.404 1.00 90.19 165 THR A O 1
ATOM 1357 N N . ASN A 1 166 ? 5.367 -10.517 3.273 1.00 93.00 166 ASN A N 1
ATOM 1358 C CA . ASN A 1 166 ? 6.714 -10.940 3.650 1.00 93.00 166 ASN A CA 1
ATOM 1359 C C . ASN A 1 166 ? 7.562 -11.438 2.455 1.00 93.00 166 ASN A C 1
ATOM 1361 O O . ASN A 1 166 ? 8.426 -12.297 2.611 1.00 93.00 166 ASN A O 1
ATOM 1365 N N . MET A 1 167 ? 7.307 -10.910 1.253 1.00 92.00 167 MET A N 1
ATOM 1366 C CA . MET A 1 167 ? 8.000 -11.266 0.006 1.00 92.00 167 MET A CA 1
ATOM 1367 C C . MET A 1 167 ? 8.443 -10.011 -0.741 1.00 92.00 167 MET A C 1
ATOM 1369 O O . MET A 1 167 ? 7.855 -8.950 -0.542 1.00 92.00 167 MET A O 1
ATOM 1373 N N . LEU A 1 168 ? 9.432 -10.110 -1.637 1.00 93.06 168 LEU A N 1
ATOM 1374 C CA . LEU A 1 168 ? 9.714 -9.056 -2.614 1.00 93.06 168 LEU A CA 1
ATOM 1375 C C . LEU A 1 168 ? 8.918 -9.308 -3.900 1.00 93.06 168 LEU A C 1
ATOM 1377 O O . LEU A 1 168 ? 8.724 -10.447 -4.320 1.00 93.06 168 LEU A O 1
ATOM 1381 N N . ALA A 1 169 ? 8.504 -8.238 -4.582 1.00 92.81 169 ALA A N 1
ATOM 1382 C CA . ALA A 1 169 ? 7.786 -8.371 -5.851 1.00 92.81 169 ALA A CA 1
ATOM 1383 C C . ALA A 1 169 ? 8.626 -9.092 -6.924 1.00 92.81 169 ALA A C 1
ATOM 1385 O O . ALA A 1 169 ? 8.081 -9.843 -7.727 1.00 92.81 169 ALA A O 1
ATOM 1386 N N . GLY A 1 170 ? 9.950 -8.893 -6.918 1.00 91.56 170 GLY A N 1
ATOM 1387 C CA . GLY A 1 170 ? 10.876 -9.577 -7.825 1.00 91.56 170 GLY A CA 1
ATOM 1388 C C . GLY A 1 170 ? 10.889 -11.099 -7.655 1.00 91.56 170 GLY A C 1
ATOM 1389 O O . GLY A 1 170 ? 10.930 -11.814 -8.655 1.00 91.56 170 GLY A O 1
ATOM 1390 N N . ASP A 1 171 ? 10.759 -11.599 -6.424 1.00 91.12 171 ASP A N 1
ATOM 1391 C CA . ASP A 1 171 ? 10.778 -13.040 -6.131 1.00 91.12 171 ASP A CA 1
ATOM 1392 C C . ASP A 1 171 ? 9.594 -13.756 -6.801 1.00 91.12 171 ASP A C 1
ATOM 1394 O O . ASP A 1 171 ? 9.728 -14.855 -7.339 1.00 91.12 171 ASP A O 1
ATOM 1398 N N . LEU A 1 172 ? 8.437 -13.088 -6.846 1.00 87.25 172 LEU A N 1
ATOM 1399 C CA . LEU A 1 172 ? 7.211 -13.597 -7.466 1.00 87.25 172 LEU A CA 1
ATOM 1400 C C . LEU A 1 172 ? 7.258 -13.615 -8.999 1.00 87.25 172 LEU A C 1
ATOM 1402 O O . LEU A 1 172 ? 6.529 -14.387 -9.623 1.00 87.25 172 LEU A O 1
ATOM 1406 N N . ILE A 1 173 ? 8.095 -12.779 -9.621 1.00 82.06 173 ILE A N 1
ATOM 1407 C CA . ILE A 1 173 ? 8.306 -12.825 -11.075 1.00 82.06 173 ILE A CA 1
ATOM 1408 C C . ILE A 1 173 ? 9.210 -14.001 -11.429 1.00 82.06 173 ILE A C 1
ATOM 1410 O O . ILE A 1 173 ? 8.888 -14.763 -12.339 1.00 82.06 173 ILE A O 1
ATOM 1414 N N . THR A 1 174 ? 10.293 -14.192 -10.677 1.00 69.00 174 THR A N 1
ATOM 1415 C CA . THR A 1 174 ? 11.233 -15.300 -10.888 1.00 69.00 174 THR A CA 1
ATOM 1416 C C . THR A 1 174 ? 10.548 -16.659 -10.719 1.00 69.00 174 THR A C 1
ATOM 1418 O O . THR A 1 174 ? 10.821 -17.587 -11.477 1.00 69.00 174 THR A O 1
ATOM 1421 N N . PHE A 1 175 ? 9.580 -16.768 -9.801 1.00 58.34 175 PHE A N 1
ATOM 1422 C CA . PHE A 1 175 ? 8.828 -18.005 -9.572 1.00 58.34 175 PHE A CA 1
ATOM 1423 C C . PHE A 1 175 ? 7.957 -18.440 -10.769 1.00 58.34 175 PHE A C 1
ATOM 1425 O O . PHE A 1 175 ? 7.709 -19.629 -10.950 1.00 58.34 175 PHE A O 1
ATOM 1432 N N . LYS A 1 176 ? 7.530 -17.510 -11.638 1.00 53.06 176 LYS A N 1
ATOM 1433 C CA . LYS A 1 176 ? 6.759 -17.839 -12.855 1.00 53.06 176 LYS A CA 1
ATOM 1434 C C . LYS A 1 176 ? 7.610 -18.400 -14.004 1.00 53.06 176 LYS A C 1
ATOM 1436 O O . LYS A 1 176 ? 7.046 -18.799 -15.017 1.00 53.06 176 LYS A O 1
ATOM 1441 N N . GLY A 1 177 ? 8.937 -18.452 -13.856 1.00 37.31 177 GLY A N 1
ATOM 1442 C CA . GLY A 1 177 ? 9.866 -18.990 -14.859 1.00 37.31 177 GLY A CA 1
ATOM 1443 C C . GLY A 1 177 ? 10.181 -20.486 -14.731 1.00 37.31 177 GLY A C 1
ATOM 1444 O O . GLY A 1 177 ? 10.948 -20.994 -15.538 1.00 37.31 177 GLY A O 1
ATOM 1445 N N . ALA A 1 178 ? 9.621 -21.193 -13.741 1.00 36.69 178 ALA A N 1
ATOM 1446 C CA . ALA A 1 178 ? 9.913 -22.609 -13.471 1.00 36.69 178 ALA A CA 1
ATOM 1447 C C . ALA A 1 178 ? 8.833 -23.594 -13.970 1.00 36.69 178 ALA A C 1
ATOM 1449 O O . ALA A 1 178 ? 8.800 -24.745 -13.540 1.00 36.69 178 ALA A O 1
ATOM 1450 N N . THR A 1 179 ? 7.948 -23.170 -14.876 1.00 40.62 179 THR A N 1
ATOM 1451 C CA . THR A 1 179 ? 7.039 -24.080 -15.590 1.00 40.62 179 THR A CA 1
ATOM 1452 C C . THR A 1 179 ? 7.120 -23.830 -17.087 1.00 40.62 179 THR A C 1
ATOM 1454 O O . THR A 1 179 ? 6.355 -23.026 -17.622 1.00 40.62 179 THR A O 1
ATOM 1457 N N . SER A 1 180 ? 8.064 -24.503 -17.744 1.00 34.53 180 SER A N 1
ATOM 1458 C CA . SER A 1 180 ? 8.032 -24.972 -19.140 1.00 34.53 180 SER A CA 1
ATOM 1459 C C . SER A 1 180 ? 9.181 -25.952 -19.338 1.00 34.53 180 SER A C 1
ATOM 1461 O O . SER A 1 180 ? 10.327 -25.545 -19.048 1.00 34.53 180 SER A O 1
#

InterPro domains:
  IPR012340 Nucleic acid-binding, OB-fold [G3DSA:2.40.50.140] (51-180)
  IPR012340 Nucleic acid-binding, OB-fold [SSF50249] (68-174)

Secondary structure (DSSP, 8-state):
---------EEESPEEEEETTEEEEE--TT-EEE--S--HHHHHHHHHHHHHTTS--------GGGTSBPPHHHHHHGGG-SS------B---EEEEEE-TT-SEEEE-TTT-PBPPPBTTB--BTTTTBSSPPPEEEEEEEEEEE-SS-EEEEEEEHHHHHHHHSS-HHHHHHGGGS--